Protein AF-A0A6N7WFD5-F1 (afdb_monomer_lite)

InterPro domains:
  IPR017853 Glycoside hydrolase superfamily [SSF51445] (11-99)

Sequence (104 aa):
MGSIKDLPLAREKGKHLWLSELCDKKGSYHVEIDDAVGWGKIIHQFMTVPQANAFLYWCGAHETNSNQTMIRIDSPTSYTVPKRLYALGHFSKLVRPGWIRIDE

Organism: NCBI:txid2652274

pLDDT: mean 95.1, std 5.88, range [59.28, 98.44]

Structure (mmCIF, N/CA/C/O backbone):
data_AF-A0A6N7WFD5-F1
#
_entry.id   AF-A0A6N7WFD5-F1
#
loop_
_atom_site.group_PDB
_atom_site.id
_atom_site.type_symbol
_atom_site.label_atom_id
_atom_site.label_alt_id
_atom_site.label_comp_id
_atom_site.label_asym_id
_atom_site.label_entity_id
_atom_site.label_seq_id
_atom_site.pdbx_PDB_ins_code
_atom_site.Cartn_x
_atom_site.Cartn_y
_atom_site.Cartn_z
_atom_site.occupancy
_atom_site.B_iso_or_equiv
_atom_site.auth_seq_id
_atom_site.auth_comp_id
_atom_site.auth_asym_id
_atom_site.auth_atom_id
_atom_site.pdbx_PDB_model_num
ATOM 1 N N . MET A 1 1 ? 2.843 -12.599 7.185 1.00 59.28 1 MET A N 1
ATOM 2 C CA . MET A 1 1 ? 2.409 -11.394 7.927 1.00 59.28 1 MET A CA 1
ATOM 3 C C . MET A 1 1 ? 1.596 -11.853 9.134 1.00 59.28 1 MET A C 1
ATOM 5 O O . MET A 1 1 ? 0.921 -12.868 9.005 1.00 59.28 1 MET A O 1
ATOM 9 N N . GLY A 1 2 ? 1.672 -11.181 10.287 1.00 69.25 2 GLY A N 1
ATOM 10 C CA . GLY A 1 2 ? 0.758 -11.472 11.403 1.00 69.25 2 GLY A CA 1
ATOM 11 C C . GLY A 1 2 ? -0.697 -11.151 11.035 1.00 69.25 2 GLY A C 1
ATOM 12 O O . GLY A 1 2 ? -0.942 -10.408 10.086 1.00 69.25 2 GLY A O 1
ATOM 13 N N . SER A 1 3 ? -1.666 -11.709 11.762 1.00 84.62 3 SER A N 1
ATOM 14 C CA . SER A 1 3 ? -3.082 -11.360 11.583 1.00 84.62 3 SER A CA 1
ATOM 15 C C . SER A 1 3 ? -3.329 -9.903 11.995 1.00 84.62 3 SER A C 1
ATOM 17 O O . SER A 1 3 ? -2.949 -9.527 13.107 1.00 84.62 3 SER A O 1
ATOM 19 N N . ILE A 1 4 ? -3.998 -9.113 11.151 1.00 93.06 4 ILE A N 1
ATOM 20 C CA . ILE A 1 4 ? -4.507 -7.782 11.523 1.00 93.06 4 ILE A CA 1
ATOM 21 C C . ILE A 1 4 ? -5.608 -7.971 12.577 1.00 93.06 4 ILE A C 1
ATOM 23 O O . ILE A 1 4 ? -6.470 -8.835 12.417 1.00 93.06 4 ILE A O 1
ATOM 27 N N . LYS A 1 5 ? -5.552 -7.200 13.665 1.00 94.25 5 LYS A N 1
ATOM 28 C CA . LYS A 1 5 ? -6.480 -7.280 14.804 1.00 94.25 5 LYS A CA 1
ATOM 29 C C . LYS A 1 5 ? -7.157 -5.934 15.025 1.00 94.25 5 LYS A C 1
ATOM 31 O O . LYS A 1 5 ? -6.609 -4.911 14.619 1.00 94.25 5 LYS A O 1
ATOM 36 N N . ASP A 1 6 ? -8.317 -5.947 15.678 1.00 95.38 6 ASP A N 1
ATOM 37 C CA . ASP A 1 6 ? -8.959 -4.711 16.129 1.00 95.38 6 ASP A CA 1
ATOM 38 C C . ASP A 1 6 ? -8.081 -3.993 17.173 1.00 95.38 6 ASP A C 1
ATOM 40 O O . ASP A 1 6 ? -7.343 -4.625 17.935 1.00 95.38 6 ASP A O 1
ATOM 44 N N . LEU A 1 7 ? -8.163 -2.663 17.183 1.00 94.38 7 LEU A N 1
ATOM 45 C CA . LEU A 1 7 ? -7.427 -1.753 18.059 1.00 94.38 7 LEU A CA 1
ATOM 46 C C . LEU A 1 7 ? -8.419 -0.768 18.712 1.00 94.38 7 LEU A C 1
ATOM 48 O O . LEU A 1 7 ? -8.391 0.433 18.424 1.00 94.38 7 LEU A O 1
ATOM 52 N N . PRO A 1 8 ? -9.313 -1.256 19.596 1.00 95.75 8 PRO A N 1
ATOM 53 C CA . PRO A 1 8 ? -10.488 -0.503 20.039 1.00 95.75 8 PRO A CA 1
ATOM 54 C C . PRO A 1 8 ? -10.142 0.718 20.893 1.00 95.75 8 PRO A C 1
ATOM 56 O O . PRO A 1 8 ? -10.877 1.702 20.872 1.00 95.75 8 PRO A O 1
ATOM 59 N N . LEU A 1 9 ? -8.996 0.708 21.583 1.00 96.38 9 LEU A N 1
ATOM 60 C CA . LEU A 1 9 ? -8.601 1.775 22.505 1.00 96.38 9 LEU A CA 1
ATOM 61 C C . LEU A 1 9 ? -8.586 3.162 21.842 1.00 96.38 9 LEU A C 1
ATOM 63 O O . LEU A 1 9 ? -9.001 4.140 22.459 1.00 96.38 9 LEU A O 1
ATOM 67 N N . ALA A 1 10 ? -8.134 3.271 20.588 1.00 94.25 10 ALA A N 1
ATOM 68 C CA . ALA A 1 10 ? -8.140 4.550 19.877 1.00 94.25 10 ALA A CA 1
ATOM 69 C C . ALA A 1 10 ? -9.575 5.073 19.694 1.00 94.25 10 ALA A C 1
ATOM 71 O O . ALA A 1 10 ? -9.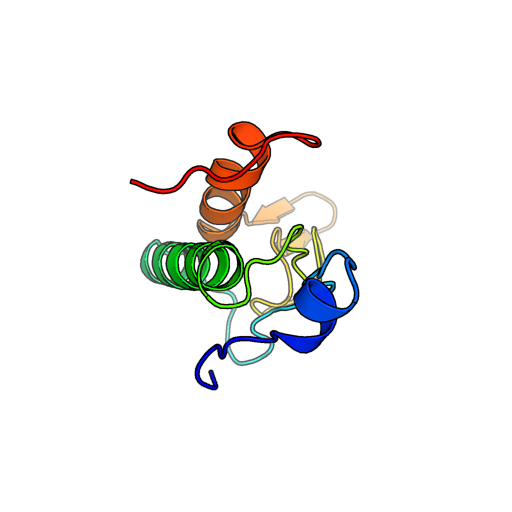861 6.220 20.041 1.00 94.25 10 ALA A O 1
ATOM 72 N N . ARG A 1 11 ? -10.492 4.203 19.252 1.00 92.25 11 ARG A N 1
ATOM 73 C CA . ARG A 1 11 ? -11.920 4.513 19.087 1.00 92.25 11 ARG A CA 1
ATOM 74 C C . ARG A 1 11 ? -12.587 4.864 20.416 1.00 92.25 11 ARG A C 1
ATOM 76 O O . ARG A 1 11 ? -13.274 5.876 20.493 1.00 92.25 11 ARG A O 1
ATOM 83 N N . GLU A 1 12 ? -12.332 4.095 21.472 1.00 96.69 12 GLU A N 1
ATOM 84 C CA . GLU A 1 12 ? -12.850 4.350 22.827 1.00 96.69 12 GLU A CA 1
ATOM 85 C C . GLU A 1 12 ? -12.402 5.707 23.387 1.00 96.69 12 GLU A C 1
ATOM 87 O O . GLU A 1 12 ? -13.117 6.335 24.166 1.00 96.69 12 GLU A O 1
ATOM 92 N N . LYS A 1 13 ? -11.220 6.187 22.983 1.00 97.38 13 LYS A N 1
ATOM 93 C CA . LYS A 1 13 ? -10.695 7.511 23.350 1.00 97.38 13 LYS A CA 1
ATOM 94 C C . LYS A 1 13 ? -11.074 8.616 22.357 1.00 97.38 13 LYS A C 1
ATOM 96 O O . LYS A 1 13 ? -10.564 9.731 22.484 1.00 97.38 13 LYS A O 1
ATOM 101 N N . GLY A 1 14 ? -11.926 8.325 21.371 1.00 95.75 14 GLY A N 1
ATOM 102 C CA . GLY A 1 14 ? -12.321 9.273 20.328 1.00 95.75 14 GLY A CA 1
ATOM 103 C C . GLY A 1 14 ? -11.140 9.760 19.481 1.00 95.75 14 GLY A C 1
ATOM 104 O O . GLY A 1 14 ? -11.113 10.917 19.065 1.00 95.75 14 GLY A O 1
ATOM 105 N N . LYS A 1 15 ? -10.116 8.920 19.289 1.00 96.56 15 LYS A N 1
ATOM 106 C CA . LYS A 1 15 ? -8.911 9.228 18.512 1.00 96.56 15 LYS A CA 1
ATOM 107 C C . LYS A 1 15 ? -8.931 8.510 17.171 1.00 96.56 15 LYS A C 1
ATOM 109 O O . LYS A 1 15 ? -9.321 7.349 17.077 1.00 96.56 15 LYS A O 1
ATOM 114 N N . HIS A 1 16 ? -8.439 9.202 16.149 1.00 95.62 16 HIS A N 1
ATOM 115 C CA . HIS A 1 16 ? -8.178 8.593 14.853 1.00 95.62 16 HIS A CA 1
ATOM 116 C C . HIS A 1 16 ? -6.969 7.663 14.922 1.00 95.62 16 HIS A C 1
ATOM 118 O O . HIS A 1 16 ? -5.975 7.971 15.581 1.00 95.62 16 HIS A O 1
ATOM 124 N N . LEU A 1 17 ? -7.052 6.544 14.208 1.00 96.75 17 LEU A N 1
ATOM 125 C CA . LEU A 1 17 ? -5.984 5.557 14.107 1.00 96.75 17 LEU A CA 1
ATOM 126 C C . LEU A 1 17 ? -5.383 5.594 12.706 1.00 96.75 17 LEU A C 1
ATOM 128 O O . LEU A 1 17 ? -6.102 5.455 11.721 1.00 96.75 17 LEU A O 1
ATOM 132 N N . TRP A 1 18 ? -4.072 5.776 12.596 1.00 97.50 18 TRP A N 1
ATOM 133 C CA . TRP A 1 18 ? -3.368 5.774 11.315 1.00 97.50 18 TRP A CA 1
ATOM 134 C C . TRP A 1 18 ? -2.389 4.607 11.284 1.00 97.50 18 TRP A C 1
ATOM 136 O O . TRP A 1 18 ? -1.602 4.446 12.216 1.00 97.50 18 TRP A O 1
ATOM 146 N N . LEU A 1 19 ? -2.392 3.827 10.201 1.00 97.06 19 LEU A N 1
ATOM 147 C CA . LEU A 1 19 ? -1.232 3.001 9.892 1.00 97.06 19 LEU A CA 1
ATOM 148 C C . LEU A 1 19 ? -0.199 3.898 9.214 1.00 97.06 19 LEU A C 1
ATOM 150 O O . LEU A 1 19 ? -0.322 4.202 8.030 1.00 97.06 19 LEU A O 1
ATOM 154 N N . SER A 1 20 ? 0.778 4.359 9.990 1.00 96.94 20 SER A N 1
ATOM 155 C CA . SER A 1 20 ? 1.782 5.329 9.541 1.00 96.94 20 SER A CA 1
ATOM 156 C C . SER A 1 20 ? 2.873 4.727 8.661 1.00 96.94 20 SER A C 1
ATOM 158 O O . SER A 1 20 ? 3.560 5.473 7.973 1.00 96.94 20 SER A O 1
ATOM 160 N N . GLU A 1 21 ? 3.038 3.406 8.687 1.00 95.88 21 GLU A N 1
ATOM 161 C CA . GLU A 1 21 ? 4.036 2.709 7.887 1.00 95.88 21 GLU A CA 1
ATOM 162 C C . GLU A 1 21 ? 3.727 1.215 7.792 1.00 95.88 21 GLU A C 1
ATOM 164 O O . GLU A 1 21 ? 3.467 0.547 8.796 1.00 95.88 21 GLU A O 1
ATOM 169 N N . LEU A 1 22 ? 3.832 0.678 6.578 1.00 95.31 22 LEU A N 1
ATOM 170 C CA . LEU A 1 22 ? 3.971 -0.751 6.332 1.00 95.31 22 LEU A CA 1
ATOM 171 C C . LEU A 1 22 ? 4.660 -0.979 4.982 1.00 95.31 22 LEU A C 1
ATOM 173 O O . LEU A 1 22 ? 4.450 -0.229 4.029 1.00 95.31 22 LEU A O 1
ATOM 177 N N . CYS A 1 23 ? 5.460 -2.037 4.888 1.00 94.75 23 CYS A N 1
ATOM 178 C CA . CYS A 1 23 ? 5.957 -2.575 3.626 1.00 94.75 23 CYS A CA 1
ATOM 179 C C . CYS A 1 23 ? 6.330 -4.053 3.778 1.00 94.75 23 CYS A C 1
ATOM 181 O O . CYS A 1 23 ? 6.376 -4.583 4.892 1.00 94.75 23 CYS A O 1
ATOM 183 N N . ASP A 1 24 ? 6.628 -4.711 2.658 1.00 92.94 24 ASP A N 1
ATOM 184 C CA . ASP A 1 24 ? 7.358 -5.974 2.675 1.00 92.94 24 ASP A CA 1
ATOM 185 C C . ASP A 1 24 ? 8.829 -5.717 2.348 1.00 92.94 24 ASP A C 1
ATOM 187 O O . ASP A 1 24 ? 9.188 -5.363 1.224 1.00 92.94 24 ASP A O 1
ATOM 191 N N . LYS A 1 25 ? 9.687 -5.872 3.358 1.00 88.12 25 LYS A N 1
ATOM 192 C CA . LYS A 1 25 ? 11.134 -5.705 3.199 1.00 88.12 25 LYS A CA 1
ATOM 193 C C . LYS A 1 25 ? 11.861 -6.956 2.733 1.00 88.12 25 LYS A C 1
ATOM 195 O O . LYS A 1 25 ? 13.058 -6.888 2.467 1.00 88.12 25 LYS A O 1
ATOM 200 N N . LYS A 1 26 ? 11.194 -8.110 2.736 1.00 83.06 26 LYS A N 1
ATOM 201 C CA . LYS A 1 26 ? 11.835 -9.390 2.446 1.00 83.06 26 LYS A CA 1
ATOM 202 C C . LYS A 1 26 ? 11.764 -9.678 0.949 1.00 83.06 26 LYS A C 1
ATOM 204 O O . LYS A 1 26 ? 10.794 -9.339 0.287 1.00 83.06 26 LYS A O 1
ATOM 209 N N . GLY A 1 27 ? 12.786 -10.361 0.443 1.00 83.50 27 GLY A N 1
ATOM 210 C CA . GLY A 1 27 ? 12.779 -10.899 -0.914 1.00 83.50 27 GLY A CA 1
ATOM 211 C C . GLY A 1 27 ? 12.955 -9.857 -2.019 1.00 83.50 27 GLY A C 1
ATOM 212 O O . GLY A 1 27 ? 13.510 -8.775 -1.810 1.00 83.50 27 GLY A O 1
ATOM 213 N N . SER A 1 28 ? 12.537 -10.255 -3.217 1.00 93.25 28 SER A N 1
ATOM 214 C CA . SER A 1 28 ? 12.714 -9.514 -4.463 1.00 93.25 28 SER A CA 1
ATOM 215 C C . SER A 1 28 ? 11.608 -8.482 -4.688 1.00 93.25 28 SER A C 1
ATOM 217 O O . SER A 1 28 ? 10.546 -8.513 -4.072 1.00 93.25 28 SER A O 1
ATOM 219 N N . TYR A 1 29 ? 11.855 -7.560 -5.612 1.00 96.31 29 TYR A N 1
ATOM 220 C CA . TYR A 1 29 ? 10.858 -6.608 -6.075 1.00 96.31 29 TYR A CA 1
ATOM 221 C C . TYR A 1 29 ? 9.840 -7.293 -6.995 1.00 96.31 29 TYR A C 1
ATOM 223 O O . TYR A 1 29 ? 10.169 -7.659 -8.124 1.00 96.31 29 TYR A O 1
ATOM 231 N N . HIS A 1 30 ? 8.605 -7.456 -6.528 1.00 96.25 30 HIS A N 1
ATOM 232 C CA . HIS A 1 30 ? 7.523 -8.074 -7.293 1.00 96.25 30 HIS A CA 1
ATOM 233 C C . HIS A 1 30 ? 6.701 -7.009 -8.022 1.00 96.25 30 HIS A C 1
ATOM 235 O O . HIS A 1 30 ? 6.319 -6.008 -7.424 1.00 96.25 30 HIS A O 1
ATOM 241 N N . VAL A 1 31 ? 6.405 -7.214 -9.307 1.00 97.12 31 VAL A N 1
ATOM 242 C CA . VAL A 1 31 ? 5.577 -6.285 -10.110 1.00 97.12 31 VAL A CA 1
ATOM 243 C C . VAL A 1 31 ? 4.200 -6.852 -10.460 1.00 97.12 31 VAL A C 1
ATOM 245 O O . VAL A 1 31 ? 3.343 -6.131 -10.974 1.00 97.12 31 VAL A O 1
ATOM 248 N N . GLU A 1 32 ? 3.979 -8.127 -10.147 1.00 97.38 32 GLU A N 1
ATOM 249 C CA . GLU A 1 32 ? 2.842 -8.919 -10.605 1.00 97.38 32 GLU A CA 1
ATOM 250 C C . GLU A 1 32 ? 1.526 -8.626 -9.872 1.00 97.38 32 GLU A C 1
ATOM 252 O O . GLU A 1 32 ? 1.473 -7.933 -8.856 1.00 97.38 32 GLU A O 1
ATOM 257 N N . ILE A 1 33 ? 0.425 -9.154 -10.418 1.00 97.62 33 ILE A N 1
ATOM 258 C CA . ILE A 1 33 ? -0.931 -8.904 -9.906 1.00 97.62 33 ILE A CA 1
ATOM 259 C C . ILE A 1 33 ? -1.164 -9.545 -8.535 1.00 97.62 33 ILE A C 1
ATOM 261 O O . ILE A 1 33 ? -1.857 -8.955 -7.711 1.00 97.62 33 ILE A O 1
ATOM 265 N N . ASP A 1 34 ? -0.541 -10.690 -8.262 1.00 96.62 34 ASP A N 1
ATOM 266 C CA . ASP A 1 34 ? -0.695 -11.400 -6.989 1.00 96.62 34 ASP A CA 1
ATOM 267 C C . ASP A 1 34 ? -0.210 -10.550 -5.805 1.00 96.62 34 ASP A C 1
ATOM 269 O O . ASP A 1 34 ? -0.882 -10.476 -4.773 1.00 96.62 34 ASP A O 1
ATOM 273 N N . ASP A 1 35 ? 0.899 -9.821 -5.983 1.00 95.88 35 ASP A N 1
ATOM 274 C CA . ASP A 1 35 ? 1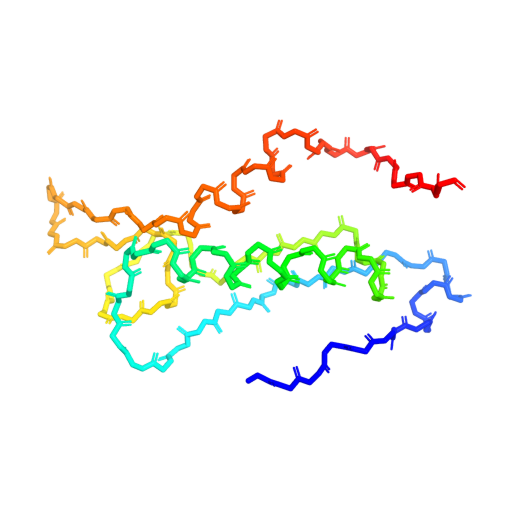.399 -8.846 -5.004 1.00 95.88 35 ASP A CA 1
ATOM 275 C C . ASP A 1 35 ? 0.370 -7.726 -4.776 1.00 95.88 35 ASP A C 1
ATOM 277 O O . ASP A 1 35 ? 0.029 -7.393 -3.640 1.00 95.88 35 ASP A O 1
ATOM 281 N N . ALA A 1 36 ? -0.202 -7.187 -5.855 1.00 97.44 36 ALA A N 1
ATOM 282 C CA . ALA A 1 36 ? -1.186 -6.113 -5.775 1.00 97.44 36 ALA A CA 1
ATOM 283 C C . ALA A 1 36 ? -2.490 -6.534 -5.084 1.00 97.44 36 ALA A C 1
ATOM 285 O O . ALA A 1 36 ? -3.026 -5.770 -4.282 1.00 97.44 36 ALA A O 1
ATOM 286 N N . VAL A 1 37 ? -2.989 -7.742 -5.358 1.00 97.69 37 VAL A N 1
ATOM 287 C CA . VAL A 1 37 ? -4.179 -8.298 -4.694 1.00 97.69 37 VAL A CA 1
ATOM 288 C C . VAL A 1 37 ? -3.900 -8.526 -3.207 1.00 97.69 37 VAL A C 1
ATOM 290 O O . VAL A 1 37 ? -4.736 -8.185 -2.366 1.00 97.69 37 VAL A O 1
ATOM 293 N N . GLY A 1 38 ? -2.704 -9.018 -2.866 1.00 96.19 38 GLY A N 1
ATOM 294 C CA . GLY A 1 38 ? -2.246 -9.137 -1.482 1.00 96.19 38 GLY A CA 1
ATOM 295 C C . GLY A 1 38 ? -2.267 -7.796 -0.742 1.00 96.19 38 GLY A C 1
ATOM 296 O O . GLY A 1 38 ? -2.856 -7.692 0.337 1.00 96.19 38 GLY A O 1
ATOM 297 N N . TRP A 1 39 ? -1.706 -6.744 -1.343 1.00 96.81 39 TRP A N 1
ATOM 298 C CA . TRP A 1 39 ? -1.738 -5.390 -0.779 1.00 96.81 39 TRP A CA 1
ATOM 299 C C . TRP A 1 39 ? -3.144 -4.800 -0.710 1.00 96.81 39 TRP A C 1
ATOM 301 O O . TRP A 1 39 ? -3.494 -4.195 0.301 1.00 96.81 39 TRP A O 1
ATOM 311 N N . GLY A 1 40 ? -3.978 -5.022 -1.727 1.00 97.62 40 GLY A N 1
ATOM 312 C CA . GLY A 1 40 ? -5.382 -4.611 -1.718 1.00 97.62 40 GLY A CA 1
ATOM 313 C C . GLY A 1 40 ? -6.143 -5.201 -0.529 1.00 97.62 40 GLY A C 1
ATOM 314 O O . GLY A 1 40 ? -6.840 -4.473 0.179 1.00 97.62 40 GLY A O 1
ATOM 315 N N . LYS A 1 41 ? -5.933 -6.492 -0.239 1.00 97.25 41 LYS A N 1
ATOM 316 C CA . LYS A 1 41 ? -6.488 -7.155 0.949 1.00 97.25 41 LYS A CA 1
ATOM 317 C C . LYS A 1 41 ? -5.981 -6.524 2.246 1.00 97.25 41 LYS A C 1
ATOM 319 O O . LYS A 1 41 ? -6.786 -6.261 3.132 1.00 97.25 41 LYS A O 1
ATOM 324 N N . ILE A 1 42 ? -4.678 -6.266 2.360 1.00 97.00 42 ILE A N 1
ATOM 325 C CA . ILE A 1 42 ? -4.082 -5.650 3.557 1.00 97.00 42 ILE A CA 1
ATOM 326 C C . ILE A 1 42 ? -4.678 -4.260 3.806 1.00 97.00 42 ILE A C 1
ATOM 328 O O . ILE A 1 42 ? -5.140 -3.988 4.913 1.00 97.00 42 ILE A O 1
ATOM 332 N N . ILE A 1 43 ? -4.711 -3.399 2.784 1.00 97.50 43 ILE A N 1
ATOM 333 C CA . ILE A 1 43 ? -5.262 -2.039 2.885 1.00 97.50 43 ILE A CA 1
ATOM 334 C C . ILE A 1 43 ? -6.733 -2.108 3.299 1.00 97.50 43 ILE A C 1
ATOM 336 O O . ILE A 1 43 ? -7.125 -1.457 4.265 1.00 97.50 43 ILE A O 1
ATOM 340 N N . HIS A 1 44 ? -7.528 -2.949 2.631 1.00 96.56 44 HIS A N 1
ATOM 341 C CA . HIS A 1 44 ? -8.930 -3.155 2.980 1.00 96.56 44 HIS A CA 1
ATOM 342 C C . HIS A 1 44 ? -9.097 -3.589 4.443 1.00 96.56 44 HIS A C 1
ATOM 344 O O . HIS A 1 44 ? -9.865 -2.974 5.176 1.00 96.56 44 HIS A O 1
ATOM 350 N N . GLN A 1 45 ? -8.339 -4.594 4.892 1.00 96.81 45 GLN A N 1
ATOM 351 C CA . GLN A 1 45 ? -8.417 -5.094 6.264 1.00 96.81 45 GLN A CA 1
ATOM 352 C C . GLN A 1 45 ? -8.036 -4.035 7.300 1.00 96.81 45 GLN A C 1
ATOM 354 O O . GLN A 1 45 ? -8.662 -3.988 8.351 1.00 96.81 45 GLN A O 1
ATOM 359 N N . PHE A 1 46 ? -7.062 -3.161 7.032 1.00 96.50 46 PHE A N 1
ATOM 360 C CA . PHE A 1 46 ? -6.758 -2.045 7.934 1.00 96.50 46 PHE A CA 1
ATOM 361 C C . PHE A 1 46 ? -7.893 -1.016 8.005 1.00 96.50 46 PHE A C 1
ATOM 363 O O . PHE A 1 46 ? -8.170 -0.485 9.080 1.00 96.50 46 PHE A O 1
ATOM 370 N N . MET A 1 47 ? -8.579 -0.761 6.891 1.00 95.56 47 MET A N 1
ATOM 371 C CA . MET A 1 47 ? -9.720 0.158 6.872 1.00 95.56 47 MET A CA 1
ATOM 372 C C . MET A 1 47 ? -10.970 -0.423 7.552 1.00 95.56 47 MET A C 1
ATOM 374 O O . MET A 1 47 ? -11.805 0.343 8.026 1.00 95.56 47 MET A O 1
ATOM 378 N N . THR A 1 48 ? -11.117 -1.753 7.621 1.00 95.12 48 THR A N 1
ATOM 379 C CA . THR A 1 48 ? -12.340 -2.399 8.136 1.00 95.12 48 THR A CA 1
ATOM 380 C C . THR A 1 48 ? -12.194 -3.049 9.509 1.00 95.12 48 THR A C 1
ATOM 382 O O . THR A 1 48 ? -13.127 -2.968 10.301 1.00 95.12 48 THR A O 1
ATOM 385 N N . VAL A 1 49 ? -11.046 -3.654 9.834 1.00 95.44 49 VAL A N 1
ATOM 386 C CA . VAL A 1 49 ? -10.859 -4.409 11.086 1.00 95.44 49 VAL A CA 1
ATOM 387 C C . VAL A 1 49 ? -10.532 -3.479 12.263 1.00 95.44 49 VAL A C 1
ATOM 389 O O . VAL A 1 49 ? -11.374 -3.353 13.147 1.00 95.44 49 VAL A O 1
ATOM 392 N N . PRO A 1 50 ? -9.382 -2.775 12.300 1.00 95.50 50 PRO A N 1
ATOM 393 C CA . PRO A 1 50 ? -9.112 -1.777 13.334 1.00 95.50 50 PRO A CA 1
ATOM 394 C C . PRO A 1 50 ? -9.772 -0.421 13.043 1.00 95.50 50 PRO A C 1
ATOM 396 O O . PRO A 1 50 ? -9.630 0.506 13.836 1.00 95.50 50 PRO A O 1
ATOM 399 N N . GLN A 1 51 ? -10.469 -0.293 11.905 1.00 95.00 51 GLN A N 1
ATOM 400 C CA . GLN A 1 51 ? -11.133 0.933 11.454 1.00 95.00 51 GLN A CA 1
ATOM 401 C C . GLN A 1 51 ? -10.170 2.126 11.346 1.00 95.00 51 GLN A C 1
ATOM 403 O O . GLN A 1 51 ? -10.435 3.214 11.860 1.00 95.00 51 GLN A O 1
ATOM 408 N N . ALA A 1 52 ? -9.021 1.914 10.695 1.00 96.50 52 ALA A N 1
ATOM 409 C CA . ALA A 1 52 ? -8.043 2.973 10.486 1.00 96.50 52 ALA A CA 1
ATOM 410 C C . ALA A 1 52 ? -8.618 4.119 9.631 1.00 96.50 52 ALA A C 1
ATOM 412 O O . ALA A 1 52 ? -9.418 3.916 8.721 1.00 96.50 52 ALA A O 1
ATOM 413 N N . ASN A 1 53 ? -8.162 5.339 9.908 1.00 97.12 53 ASN A N 1
ATOM 414 C CA . ASN A 1 53 ? -8.515 6.559 9.183 1.00 97.12 53 ASN A CA 1
ATOM 415 C C . ASN A 1 53 ? -7.502 6.911 8.084 1.00 97.12 53 ASN A C 1
ATOM 417 O O . ASN A 1 53 ? -7.785 7.760 7.243 1.00 97.12 53 ASN A O 1
ATOM 421 N N . ALA A 1 54 ? -6.321 6.288 8.100 1.00 97.62 54 ALA A N 1
ATOM 422 C CA . ALA A 1 54 ? -5.298 6.462 7.079 1.00 97.62 54 ALA A CA 1
ATOM 423 C C . ALA A 1 54 ? -4.404 5.222 6.969 1.00 97.62 54 ALA A C 1
ATOM 425 O O . ALA A 1 54 ? -4.185 4.503 7.948 1.00 97.62 54 ALA A O 1
ATOM 426 N N . PHE A 1 55 ? -3.850 5.029 5.773 1.00 98.00 55 PHE A N 1
ATOM 427 C CA . PHE A 1 55 ? -2.860 4.006 5.460 1.00 98.00 55 PHE A CA 1
ATOM 428 C C . PHE A 1 55 ? -1.708 4.658 4.698 1.00 98.00 55 PHE A C 1
ATOM 430 O O . PHE A 1 55 ? -1.923 5.254 3.641 1.00 98.00 55 PHE A O 1
ATOM 437 N N . LEU A 1 56 ? -0.493 4.530 5.221 1.00 98.00 56 LEU A N 1
ATOM 438 C CA . LEU A 1 56 ? 0.725 5.029 4.604 1.00 98.00 56 LEU A CA 1
ATOM 439 C C . LEU A 1 56 ? 1.658 3.849 4.326 1.00 98.00 56 LEU A C 1
ATOM 441 O O . LEU A 1 56 ? 2.043 3.099 5.224 1.00 98.00 56 LEU A O 1
ATOM 445 N N . TYR A 1 57 ? 2.012 3.683 3.054 1.00 97.56 57 TYR A N 1
ATOM 446 C CA . TYR A 1 57 ? 3.076 2.767 2.663 1.00 97.56 57 TYR A CA 1
ATOM 447 C C . TYR A 1 57 ? 4.435 3.380 2.996 1.00 97.56 57 TYR A C 1
ATOM 449 O O . TYR A 1 57 ? 4.568 4.600 2.935 1.00 97.56 57 TYR A O 1
ATOM 457 N N . TRP A 1 58 ? 5.434 2.548 3.297 1.00 96.12 58 TRP A N 1
ATOM 458 C CA . TRP A 1 58 ? 6.756 3.016 3.730 1.00 96.12 58 TRP A CA 1
ATOM 459 C C . TRP A 1 58 ? 7.446 3.961 2.733 1.00 96.12 58 TRP A C 1
ATOM 461 O O . TRP A 1 58 ? 7.507 5.164 2.975 1.00 96.12 58 TRP A O 1
ATOM 471 N N . CYS A 1 59 ? 7.958 3.457 1.602 1.00 97.19 59 CYS A N 1
ATOM 472 C CA . CYS A 1 59 ? 8.574 4.307 0.581 1.00 97.19 59 CYS A CA 1
ATOM 473 C C . CYS A 1 59 ? 7.653 4.494 -0.630 1.00 97.19 59 CYS A C 1
ATOM 4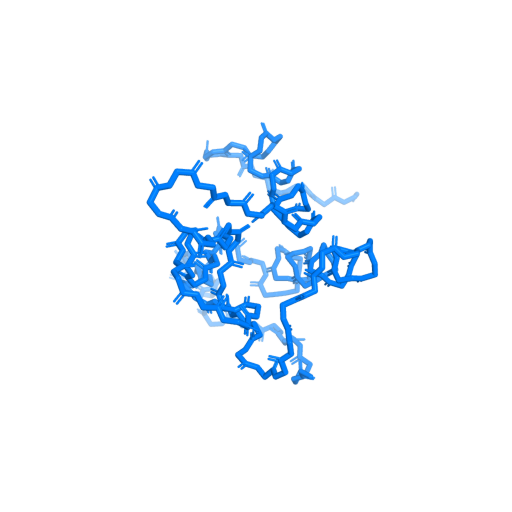75 O O . CYS A 1 59 ? 7.111 3.535 -1.184 1.00 97.19 59 CYS A O 1
ATOM 477 N N . GLY A 1 60 ? 7.533 5.742 -1.087 1.00 97.19 60 GLY A N 1
ATOM 478 C CA . GLY A 1 60 ? 6.876 6.071 -2.352 1.00 97.19 60 GLY A CA 1
ATOM 479 C C . GLY A 1 60 ? 7.738 5.684 -3.555 1.00 97.19 60 GLY A C 1
ATOM 480 O O . GLY A 1 60 ? 7.327 4.858 -4.363 1.00 97.19 60 GLY A O 1
ATOM 481 N N . ALA A 1 61 ? 8.945 6.247 -3.645 1.00 97.50 61 ALA A N 1
ATOM 482 C CA . ALA A 1 61 ? 9.947 5.911 -4.653 1.00 97.50 61 ALA A CA 1
ATOM 483 C C . ALA A 1 61 ? 11.325 5.763 -3.993 1.00 97.50 61 ALA A C 1
ATOM 485 O O . ALA A 1 61 ? 11.663 6.556 -3.116 1.00 97.50 61 ALA A O 1
ATOM 486 N N . HIS A 1 62 ? 12.099 4.745 -4.374 1.00 96.19 62 HIS A N 1
ATOM 487 C CA . HIS A 1 62 ? 13.390 4.430 -3.752 1.00 96.19 62 HIS A CA 1
ATOM 488 C C . HIS A 1 62 ? 14.206 3.497 -4.657 1.00 96.19 62 HIS A C 1
ATOM 490 O O . HIS A 1 62 ? 13.642 2.628 -5.330 1.00 96.19 62 HIS A O 1
ATOM 496 N N . GLU A 1 63 ? 15.527 3.653 -4.656 1.00 96.69 63 GLU A N 1
ATOM 497 C CA . GLU A 1 63 ? 16.467 2.712 -5.265 1.00 96.69 63 GLU A CA 1
ATOM 498 C C . GLU A 1 63 ? 16.638 1.492 -4.342 1.00 96.69 63 GLU A C 1
ATOM 500 O O . GLU A 1 63 ? 17.346 1.521 -3.338 1.00 96.69 63 GLU A O 1
ATOM 505 N N . THR A 1 64 ? 15.910 0.410 -4.627 1.00 94.94 64 THR A N 1
ATOM 506 C CA . THR A 1 64 ? 15.950 -0.826 -3.831 1.00 94.94 64 THR A CA 1
ATOM 507 C C . THR A 1 64 ? 15.511 -2.023 -4.661 1.00 94.94 64 THR A C 1
ATOM 509 O O . THR A 1 64 ? 14.668 -1.904 -5.542 1.00 94.94 64 THR A O 1
ATOM 512 N N . ASN A 1 65 ? 15.999 -3.216 -4.326 1.00 94.12 65 ASN A N 1
ATOM 513 C CA . ASN A 1 65 ? 15.603 -4.464 -4.985 1.00 94.12 65 ASN A CA 1
ATOM 514 C C . ASN A 1 65 ? 14.488 -5.223 -4.250 1.00 94.12 65 ASN A C 1
ATOM 516 O O . ASN A 1 65 ? 14.274 -6.402 -4.520 1.00 94.12 65 ASN A O 1
ATOM 520 N N . SER A 1 66 ? 13.783 -4.560 -3.331 1.00 95.56 66 SER A N 1
ATOM 521 C CA . SER A 1 66 ? 12.755 -5.160 -2.473 1.00 95.56 66 SER A CA 1
ATOM 522 C C . SER A 1 66 ? 11.450 -4.374 -2.513 1.00 95.56 66 SER A C 1
ATOM 524 O O . SER A 1 66 ? 11.423 -3.198 -2.881 1.00 95.56 66 SER A O 1
ATOM 526 N N . ASN A 1 67 ? 10.363 -4.989 -2.056 1.00 96.19 67 ASN A N 1
ATOM 527 C CA . ASN A 1 67 ? 9.037 -4.376 -2.014 1.00 96.19 67 ASN A CA 1
ATOM 528 C C . ASN A 1 67 ? 8.892 -3.205 -1.021 1.00 96.19 67 ASN A C 1
ATOM 530 O O . ASN A 1 67 ? 7.793 -2.691 -0.854 1.00 96.19 67 ASN A O 1
ATOM 534 N N . GLN A 1 68 ? 9.966 -2.692 -0.417 1.00 95.44 68 GLN A N 1
ATOM 535 C CA . GLN A 1 68 ? 9.923 -1.529 0.483 1.00 95.44 68 GLN A CA 1
ATOM 536 C C . GLN A 1 68 ? 9.389 -0.251 -0.177 1.00 95.44 68 GLN A C 1
ATOM 538 O O . GLN A 1 68 ? 8.975 0.667 0.526 1.00 95.44 68 GLN A O 1
ATOM 543 N N . THR A 1 69 ? 9.365 -0.203 -1.514 1.00 96.56 69 THR A N 1
ATOM 544 C CA . THR A 1 69 ? 8.941 0.959 -2.300 1.00 96.56 69 THR A CA 1
ATOM 545 C C . THR A 1 69 ? 7.779 0.671 -3.246 1.00 96.56 69 THR A C 1
ATOM 547 O O . THR A 1 69 ? 7.650 -0.436 -3.785 1.00 96.56 69 THR A O 1
ATOM 550 N N . MET A 1 70 ? 6.954 1.690 -3.483 1.00 97.19 70 MET A N 1
ATOM 551 C CA . MET A 1 70 ? 5.878 1.680 -4.474 1.00 97.19 70 MET A CA 1
ATOM 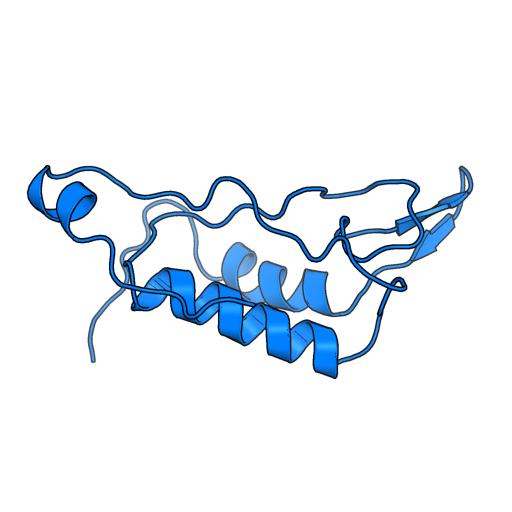552 C C . MET A 1 70 ? 6.358 1.977 -5.896 1.00 97.19 70 MET A C 1
ATOM 554 O O . MET A 1 70 ? 5.691 1.571 -6.832 1.00 97.19 70 MET A O 1
ATOM 558 N N . ILE A 1 71 ? 7.498 2.636 -6.083 1.00 98.25 71 ILE A N 1
ATOM 559 C CA . ILE A 1 71 ? 8.144 2.871 -7.381 1.00 98.25 71 ILE A CA 1
ATOM 560 C C . ILE A 1 71 ? 9.625 2.556 -7.195 1.00 98.25 71 ILE A C 1
ATOM 562 O O . ILE A 1 71 ? 10.282 3.127 -6.319 1.00 98.25 71 ILE A O 1
ATOM 566 N N . ARG A 1 72 ? 10.156 1.607 -7.965 1.00 97.81 72 ARG A N 1
ATOM 567 C CA . ARG A 1 72 ? 11.588 1.306 -7.921 1.00 97.81 72 ARG A CA 1
ATOM 568 C C . ARG A 1 72 ? 12.308 2.214 -8.895 1.00 97.81 72 ARG A C 1
ATOM 570 O O . ARG A 1 72 ? 11.969 2.233 -10.072 1.00 97.81 72 ARG A O 1
ATOM 577 N N . ILE A 1 73 ? 13.293 2.944 -8.397 1.00 98.31 73 ILE A N 1
ATOM 578 C CA . ILE A 1 73 ? 14.220 3.696 -9.240 1.00 98.31 73 ILE A CA 1
ATOM 579 C C . ILE A 1 73 ? 15.280 2.698 -9.709 1.00 98.31 73 ILE A C 1
ATOM 581 O O . ILE A 1 73 ? 15.947 2.094 -8.872 1.00 98.31 73 ILE A O 1
ATOM 585 N N . ASP A 1 74 ? 15.377 2.479 -11.020 1.00 97.19 74 ASP A N 1
ATOM 586 C CA . ASP A 1 74 ? 16.337 1.538 -11.618 1.00 97.19 74 ASP A CA 1
ATOM 587 C C . ASP A 1 74 ? 17.626 2.257 -12.048 1.00 97.19 74 ASP A C 1
ATOM 589 O O . ASP A 1 74 ? 18.708 1.676 -12.054 1.00 97.19 74 ASP A O 1
ATOM 593 N N . SER A 1 75 ? 17.509 3.536 -12.418 1.00 96.81 75 SER A N 1
ATOM 594 C CA . SER A 1 75 ? 18.619 4.422 -12.769 1.00 96.81 75 SER A CA 1
ATOM 595 C C . SER A 1 75 ? 18.174 5.891 -12.663 1.00 96.81 75 SER A C 1
ATOM 597 O O . SER A 1 75 ? 16.984 6.152 -12.472 1.00 96.81 75 SER A O 1
ATOM 599 N N . PRO A 1 76 ? 19.066 6.879 -12.873 1.00 96.12 76 PRO A N 1
ATOM 600 C CA . PRO A 1 76 ? 18.675 8.292 -12.915 1.00 96.12 76 PRO A CA 1
ATOM 601 C C . PRO A 1 76 ? 17.598 8.640 -13.959 1.00 96.12 76 PRO A C 1
ATOM 603 O O . PRO A 1 76 ? 16.989 9.703 -13.873 1.00 96.12 76 PRO A O 1
ATOM 606 N N . THR A 1 77 ? 17.369 7.777 -14.956 1.00 97.25 77 THR A N 1
ATOM 607 C CA . THR A 1 77 ? 16.440 8.019 -16.073 1.00 97.25 77 THR A CA 1
ATOM 608 C C . THR A 1 77 ? 15.398 6.917 -16.267 1.00 97.25 77 THR A C 1
ATOM 610 O O . THR A 1 77 ? 14.620 6.985 -17.218 1.00 97.25 77 THR A O 1
ATOM 613 N N . SER A 1 78 ? 15.351 5.903 -15.397 1.00 98.25 78 SER A N 1
ATOM 614 C CA . SER A 1 78 ? 14.417 4.779 -15.535 1.00 98.25 78 SER A CA 1
ATOM 615 C C . SER A 1 78 ? 13.869 4.298 -14.194 1.00 98.25 78 SER A C 1
ATOM 617 O O . SER A 1 78 ? 14.512 4.418 -13.149 1.00 98.25 78 SER A O 1
ATOM 619 N N . TYR A 1 79 ? 12.644 3.779 -14.231 1.00 98.38 79 TYR A N 1
ATOM 620 C CA . TYR A 1 79 ? 11.940 3.279 -13.061 1.00 98.38 79 TYR A CA 1
ATOM 621 C C . TYR A 1 79 ? 10.972 2.158 -13.435 1.00 98.38 79 TYR A C 1
ATOM 623 O O . TYR A 1 79 ? 10.460 2.089 -14.554 1.00 98.38 79 TYR A O 1
ATOM 631 N N . THR A 1 80 ? 10.660 1.335 -12.441 1.00 98.38 80 THR A N 1
ATOM 632 C CA . THR A 1 80 ? 9.700 0.243 -12.536 1.00 98.38 80 THR A CA 1
ATOM 633 C C . THR A 1 80 ? 8.528 0.522 -11.601 1.00 98.38 80 THR A C 1
ATOM 635 O O . THR A 1 80 ? 8.707 0.848 -10.424 1.00 98.38 80 THR A O 1
ATOM 638 N N . VAL A 1 81 ? 7.309 0.376 -12.126 1.00 98.31 81 VAL A N 1
ATOM 639 C CA . VAL A 1 81 ? 6.063 0.537 -11.367 1.00 98.31 81 VAL A CA 1
ATOM 640 C C . VAL A 1 81 ? 5.426 -0.835 -11.129 1.00 98.31 81 VAL A C 1
ATOM 642 O O . VAL A 1 81 ? 5.112 -1.532 -12.093 1.00 98.31 81 VAL A O 1
ATOM 645 N N . PRO A 1 82 ? 5.191 -1.239 -9.873 1.00 97.75 82 PRO A N 1
ATOM 646 C CA . PRO A 1 82 ? 4.562 -2.494 -9.524 1.00 97.75 82 PRO A CA 1
ATOM 647 C C . PRO A 1 82 ? 3.040 -2.325 -9.470 1.00 97.75 82 PRO A C 1
ATOM 649 O O . PRO A 1 82 ? 2.513 -1.246 -9.172 1.00 97.75 82 PRO A O 1
ATOM 652 N N . LYS A 1 83 ? 2.296 -3.419 -9.654 1.00 98.44 83 LYS A N 1
ATOM 653 C CA . LYS A 1 83 ? 0.830 -3.352 -9.607 1.00 98.44 83 LYS A CA 1
ATOM 654 C C . LYS A 1 83 ? 0.269 -2.919 -8.238 1.00 98.44 83 LYS A C 1
ATOM 656 O O . LYS A 1 83 ? -0.806 -2.320 -8.195 1.00 98.44 83 LYS A O 1
ATOM 661 N N . ARG A 1 84 ? 0.996 -3.122 -7.126 1.00 97.56 84 ARG A N 1
ATOM 662 C CA . ARG A 1 84 ? 0.580 -2.658 -5.780 1.00 97.56 84 ARG A CA 1
ATOM 663 C C . ARG A 1 84 ? 0.404 -1.140 -5.660 1.00 97.56 84 ARG A C 1
ATOM 665 O O . ARG A 1 84 ? -0.430 -0.709 -4.864 1.00 97.56 84 ARG A O 1
ATOM 672 N N . LEU A 1 85 ? 1.092 -0.335 -6.484 1.00 98.31 85 LEU A N 1
ATOM 673 C CA . LEU A 1 85 ? 0.858 1.114 -6.532 1.00 98.31 85 LEU A CA 1
ATOM 674 C C . LEU A 1 85 ? -0.591 1.410 -6.927 1.00 98.31 85 LEU A C 1
ATOM 676 O O . LEU A 1 85 ? -1.230 2.276 -6.337 1.00 98.31 85 LEU A O 1
ATOM 680 N N . TYR A 1 86 ? -1.134 0.665 -7.889 1.00 98.19 86 TYR A N 1
ATOM 681 C CA . TYR A 1 86 ? -2.511 0.841 -8.344 1.00 98.19 86 TYR A CA 1
ATOM 682 C C . TYR A 1 86 ? -3.529 0.308 -7.336 1.00 98.19 86 TYR A C 1
ATOM 684 O O . TYR A 1 86 ? -4.605 0.887 -7.223 1.00 98.19 86 TYR A O 1
ATOM 692 N N . ALA A 1 87 ? -3.193 -0.727 -6.556 1.00 98.12 87 ALA A N 1
ATOM 693 C CA . ALA A 1 87 ? -4.040 -1.180 -5.450 1.00 98.12 87 ALA A CA 1
ATOM 694 C C . ALA A 1 87 ? -4.212 -0.075 -4.393 1.00 98.12 87 ALA A C 1
ATOM 696 O O . ALA A 1 87 ? -5.339 0.266 -4.036 1.00 98.12 87 ALA A O 1
ATOM 697 N N . LEU A 1 88 ? -3.115 0.560 -3.961 1.00 98.06 88 LEU A N 1
ATOM 698 C CA . LEU A 1 88 ? -3.181 1.739 -3.089 1.00 98.06 88 LEU A CA 1
ATOM 699 C C . LEU A 1 88 ? -3.866 2.926 -3.785 1.00 98.06 88 LEU A C 1
ATOM 701 O O . LEU A 1 88 ? -4.681 3.625 -3.182 1.00 98.06 88 LEU A O 1
ATOM 705 N N . GLY A 1 89 ? -3.566 3.132 -5.067 1.00 97.94 89 GLY A N 1
ATOM 706 C CA . GLY A 1 89 ? -4.143 4.182 -5.898 1.00 97.94 89 GLY A CA 1
ATOM 707 C C . GLY A 1 89 ? -5.662 4.084 -6.031 1.00 97.94 89 GLY A C 1
ATOM 708 O O . GLY A 1 89 ? -6.323 5.117 -6.035 1.00 97.94 89 GLY A O 1
ATOM 709 N N . HIS A 1 90 ? -6.230 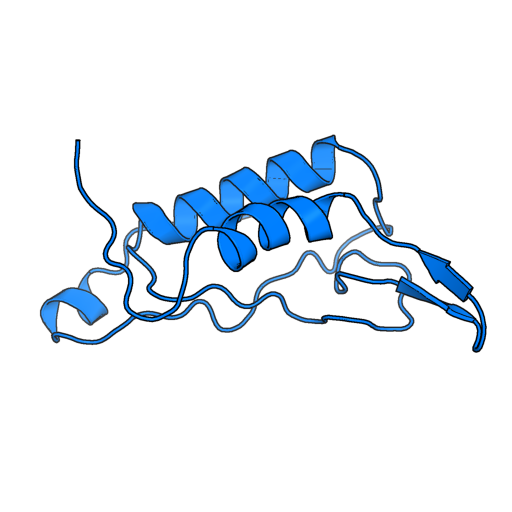2.877 -6.071 1.00 97.31 90 HIS A N 1
ATOM 710 C CA . HIS A 1 90 ? -7.678 2.668 -6.112 1.00 97.31 90 HIS A CA 1
ATOM 711 C C . HIS A 1 90 ? -8.363 3.266 -4.875 1.00 97.31 90 HIS A C 1
ATOM 713 O O . HIS A 1 90 ? -9.330 4.012 -5.010 1.00 97.31 90 HIS A O 1
ATOM 719 N N . PHE A 1 91 ? -7.810 3.027 -3.680 1.00 97.31 91 PHE A N 1
ATOM 720 C CA . PHE A 1 91 ? -8.276 3.671 -2.449 1.00 97.31 91 PHE A CA 1
ATOM 721 C C . PHE A 1 91 ? -8.012 5.178 -2.473 1.00 97.31 91 PHE A C 1
ATOM 723 O O . PHE A 1 91 ? -8.936 5.959 -2.309 1.00 97.31 91 PHE A O 1
ATOM 730 N N . SER A 1 92 ? -6.775 5.609 -2.724 1.00 97.44 92 SER A N 1
ATOM 731 C CA . SER A 1 92 ? -6.392 7.027 -2.626 1.00 97.44 92 SER A CA 1
ATOM 732 C C . SER A 1 92 ? -7.131 7.934 -3.625 1.00 97.44 92 SER A C 1
ATOM 734 O O . SER A 1 92 ? -7.481 9.078 -3.317 1.00 97.44 92 SER A O 1
ATOM 736 N N . LYS A 1 93 ? -7.408 7.434 -4.834 1.00 97.81 93 LYS A N 1
ATOM 737 C CA . LYS A 1 93 ? -8.116 8.190 -5.873 1.00 97.81 93 LYS A CA 1
ATOM 738 C C . LYS A 1 93 ? -9.611 8.316 -5.580 1.00 97.81 93 LYS A C 1
ATOM 740 O O . LYS A 1 93 ? -10.181 9.358 -5.891 1.00 97.81 93 LYS A O 1
ATOM 745 N N . LEU A 1 94 ? -10.226 7.282 -5.001 1.00 97.31 94 LEU A N 1
ATOM 746 C CA . LEU A 1 94 ? -11.681 7.192 -4.833 1.00 97.31 94 LEU A CA 1
ATOM 747 C C . LEU A 1 94 ? -12.164 7.437 -3.399 1.00 97.31 94 LEU A C 1
ATOM 749 O O . LEU A 1 94 ? -13.343 7.689 -3.213 1.00 97.31 94 LEU A O 1
ATOM 753 N N . VAL A 1 95 ? -11.283 7.408 -2.400 1.00 96.88 95 VAL A N 1
ATOM 754 C CA . VAL A 1 95 ? -11.586 7.701 -0.992 1.00 96.88 95 VAL A CA 1
ATOM 755 C C . VAL A 1 95 ? -10.798 8.942 -0.595 1.00 96.88 95 VAL A C 1
ATOM 757 O O . VAL A 1 95 ? -9.571 8.913 -0.487 1.00 96.88 95 VAL A O 1
ATOM 760 N N . ARG A 1 96 ? -11.494 10.071 -0.442 1.00 97.75 96 ARG A N 1
ATOM 761 C CA . ARG A 1 96 ? -10.865 11.382 -0.224 1.00 97.75 96 ARG A CA 1
ATOM 762 C C . ARG A 1 96 ? -10.873 11.771 1.259 1.00 97.75 96 ARG A C 1
ATOM 764 O O . ARG A 1 96 ? -11.716 11.284 2.011 1.00 97.75 96 ARG A O 1
ATOM 771 N N . PRO A 1 97 ? -9.960 12.656 1.702 1.00 97.69 97 PRO A N 1
ATOM 77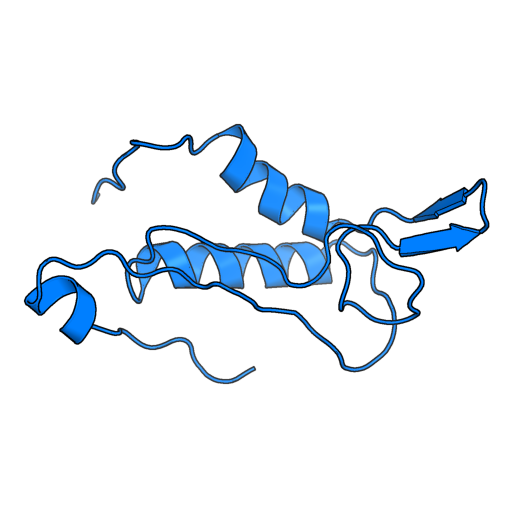2 C CA . PRO A 1 97 ? -9.975 13.159 3.072 1.00 97.69 97 PRO A CA 1
ATOM 773 C C . PRO A 1 97 ? -11.353 13.700 3.478 1.00 97.69 97 PRO A C 1
ATOM 775 O O . PRO A 1 97 ? -12.011 14.382 2.694 1.00 97.69 97 PRO A O 1
ATOM 778 N N . GLY A 1 98 ? -11.780 13.381 4.701 1.00 95.81 98 GLY A N 1
ATOM 779 C CA . GLY A 1 98 ? -13.091 13.758 5.238 1.00 95.81 98 GLY A CA 1
ATOM 780 C C . GLY A 1 98 ? -14.234 12.803 4.881 1.00 95.81 98 GLY A C 1
ATOM 781 O O . GLY A 1 98 ? -15.324 12.949 5.425 1.00 95.81 98 GLY A O 1
ATOM 782 N N . TRP A 1 99 ? -14.011 11.816 4.008 1.00 96.56 99 TRP A N 1
ATOM 783 C CA . TRP A 1 99 ? -15.017 10.791 3.735 1.00 96.56 99 TRP A CA 1
ATOM 784 C C . TRP A 1 99 ? -15.157 9.827 4.915 1.00 96.56 99 TRP A C 1
ATOM 786 O O . TRP A 1 99 ? -14.191 9.534 5.621 1.00 96.56 99 TRP A O 1
ATOM 796 N N . ILE A 1 100 ? -16.376 9.326 5.110 1.00 94.81 100 ILE A N 1
ATOM 797 C CA . ILE A 1 100 ? -16.743 8.441 6.216 1.00 94.81 100 ILE A CA 1
ATOM 798 C C . ILE A 1 100 ? -17.062 7.064 5.638 1.00 94.81 100 ILE A C 1
ATOM 800 O O . ILE A 1 100 ? -17.809 6.949 4.667 1.00 94.81 100 ILE A O 1
ATOM 804 N N . ARG A 1 101 ? -16.485 6.014 6.233 1.00 93.56 101 ARG A N 1
ATOM 805 C CA . ARG A 1 101 ? -16.839 4.630 5.908 1.00 93.56 101 ARG A CA 1
ATOM 806 C C . ARG A 1 101 ? -18.267 4.372 6.391 1.00 93.56 101 ARG A C 1
ATOM 808 O O . ARG A 1 101 ? -18.553 4.587 7.565 1.00 93.56 101 ARG A O 1
ATOM 815 N N . ILE A 1 102 ? -19.128 3.911 5.495 1.00 93.25 102 ILE A N 1
ATOM 816 C CA . ILE A 1 102 ? -20.485 3.470 5.826 1.00 93.25 102 ILE A CA 1
ATOM 817 C C . ILE A 1 102 ? -20.485 1.974 6.155 1.00 93.25 102 ILE A C 1
ATOM 819 O O . ILE A 1 102 ? -19.603 1.236 5.702 1.00 93.25 102 ILE A O 1
ATOM 823 N N . ASP A 1 103 ? -21.448 1.558 6.968 1.00 87.06 103 ASP A N 1
ATOM 824 C CA . ASP A 1 103 ? -21.787 0.147 7.145 1.00 87.06 103 ASP A CA 1
ATOM 825 C C . ASP A 1 103 ? -22.821 -0.265 6.079 1.00 87.06 103 ASP A C 1
ATOM 827 O O . ASP A 1 103 ? -23.391 0.598 5.403 1.00 87.06 103 ASP A O 1
ATOM 831 N N . GLU A 1 104 ? -22.989 -1.575 5.892 1.00 67.69 104 GLU A N 1
ATOM 832 C CA . GLU A 1 104 ? -24.001 -2.158 4.994 1.00 67.69 104 GLU A CA 1
ATOM 833 C C . GLU A 1 104 ? -25.425 -2.008 5.546 1.00 67.69 104 GLU A C 1
ATOM 835 O O . GLU A 1 104 ? -25.600 -2.107 6.785 1.00 67.69 104 GLU A O 1
#

Foldseek 3Di:
DDDDAADCVCVVVVHAAEQAEDWWFDDFDAQDVVVQVVLLVVVVCCCPHNVHPYYDYQADEDCDGGRSYQWHDPDPPDIDGHNNVVSVVVCDVPPDPPDDDDDD

Secondary structure (DSSP, 8-state):
-PPP---HHHHHTT---EE------SS----SHHHHHHHHHHHHHHHHSS--SEE--SEEEES-SSTTEEEEEEETTEEE--HHHHHHHHHHHHS-TT--PPP-

Radius of gyration: 15.01 Å; chains: 1; bounding box: 43×25×39 Å